Protein AF-A0A6C0KHN0-F1 (afdb_monomer_lite)

Organism: NCBI:txid1070528

Sequence (76 aa):
MESKLTQFINNLNNIKETHPNIHHLWTLYINYNIKQLEIAIEKGEKMLKSTESITDLTPKNIITLYLLNDNNLEIE

Secondary structure (DSSP, 8-state):
---HHHHHHHHHHHTTTT-HHHHHHHHHHHHHHHHHHHHHHHHHHHHHHHHHHSPPPPHHHHHHHHHHHHTTSS--

Foldseek 3Di:
DDDPVVVVLVVLVVCCVVPVPVSVVVVVVVVVVVVVVVVVVVVVVVVVVVVVVDDDQDPVNVVVVVVVVVVVVPPD

pLDDT: mean 88.11, std 13.79, range [42.91, 98.25]

Structure (mmCIF, N/CA/C/O backbone):
data_AF-A0A6C0KHN0-F1
#
_entry.id   AF-A0A6C0KHN0-F1
#
loop_
_atom_site.group_PDB
_atom_site.id
_atom_site.type_symbol
_atom_site.label_atom_id
_atom_site.label_alt_id
_atom_site.label_comp_id
_atom_site.label_asym_id
_atom_site.label_entity_id
_atom_site.label_seq_id
_atom_site.pdbx_PDB_ins_code
_atom_site.Cartn_x
_atom_site.Cartn_y
_atom_site.Cartn_z
_atom_site.occupancy
_atom_site.B_iso_or_equiv
_atom_site.auth_seq_id
_atom_site.auth_comp_id
_atom_site.auth_asym_id
_atom_site.auth_atom_id
_atom_site.pdbx_PDB_model_num
ATOM 1 N N . MET A 1 1 ? -1.490 21.241 6.535 1.00 46.69 1 MET A N 1
ATOM 2 C CA . MET A 1 1 ? -2.607 20.581 5.831 1.00 46.69 1 MET A CA 1
ATOM 3 C C . MET A 1 1 ? -2.562 19.120 6.253 1.00 46.69 1 MET A C 1
ATOM 5 O O . MET A 1 1 ? -1.687 18.404 5.789 1.00 46.69 1 MET A O 1
ATOM 9 N N . GLU A 1 2 ? -3.360 18.718 7.246 1.00 54.81 2 GLU A N 1
ATOM 10 C CA . GLU A 1 2 ? -3.392 17.313 7.687 1.00 54.81 2 GLU A CA 1
ATOM 11 C C . GLU A 1 2 ? -3.934 16.420 6.566 1.00 54.81 2 GLU A C 1
ATOM 13 O O . GLU A 1 2 ? -4.815 16.830 5.808 1.00 54.81 2 GLU A O 1
ATOM 18 N N . SER A 1 3 ? -3.396 15.203 6.439 1.00 86.56 3 SER A N 1
ATOM 19 C CA . SER A 1 3 ? -3.887 14.257 5.437 1.00 86.56 3 SER A CA 1
ATOM 20 C C . SER A 1 3 ? -5.323 13.833 5.780 1.00 86.56 3 SER A C 1
ATOM 22 O O . SER A 1 3 ? -5.657 13.642 6.951 1.00 86.56 3 SER A O 1
ATOM 24 N N . LYS A 1 4 ? -6.178 13.632 4.767 1.00 91.12 4 LYS A N 1
ATOM 25 C CA . LYS A 1 4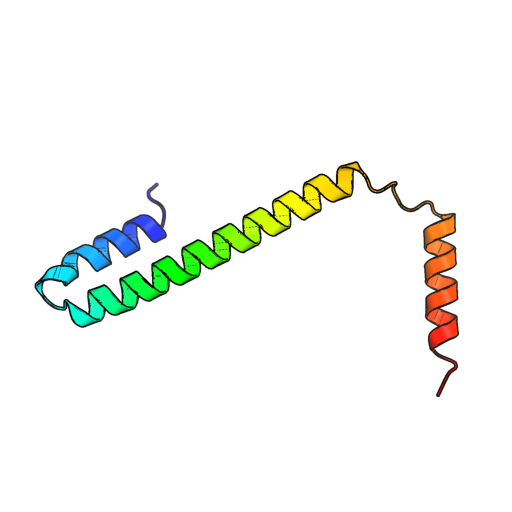 ? -7.552 13.117 4.956 1.00 91.12 4 LYS A CA 1
ATOM 26 C C . LYS A 1 4 ? -7.584 11.813 5.770 1.00 91.12 4 LYS A C 1
ATOM 28 O O . LYS A 1 4 ? -8.534 11.579 6.510 1.00 91.12 4 LYS A O 1
ATOM 33 N N . LEU A 1 5 ? -6.537 10.990 5.659 1.00 89.19 5 LEU A N 1
ATOM 34 C CA . LEU A 1 5 ? -6.369 9.767 6.445 1.00 89.19 5 LEU A CA 1
ATOM 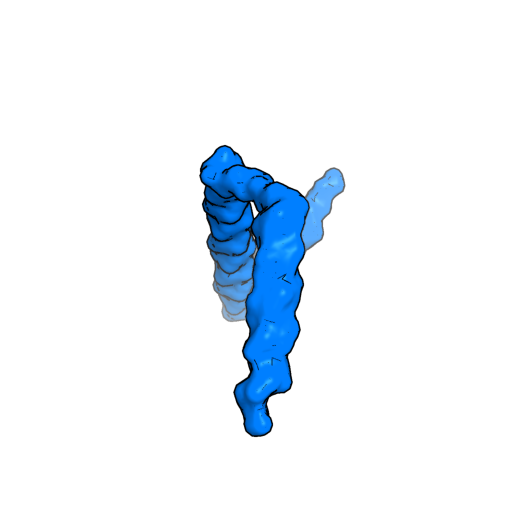35 C C . LEU A 1 5 ? -6.178 10.074 7.935 1.00 89.19 5 LEU A C 1
ATOM 37 O O . LEU A 1 5 ? -6.835 9.463 8.770 1.00 89.19 5 LEU A O 1
ATOM 41 N N . THR A 1 6 ? -5.332 11.050 8.267 1.00 91.75 6 THR A N 1
ATOM 42 C CA . THR A 1 6 ? -5.109 11.507 9.647 1.00 91.75 6 THR A CA 1
ATOM 43 C C . THR A 1 6 ? -6.416 11.997 10.270 1.00 91.75 6 THR A C 1
ATOM 45 O O . THR A 1 6 ? -6.771 11.575 11.367 1.00 91.75 6 THR A O 1
ATOM 48 N N . GLN A 1 7 ? -7.185 12.807 9.533 1.00 94.62 7 GLN A N 1
ATOM 49 C CA . GLN A 1 7 ? -8.493 13.280 9.988 1.00 94.62 7 GLN A CA 1
ATOM 50 C C . GLN A 1 7 ? -9.480 12.124 10.215 1.00 94.62 7 GLN A C 1
ATOM 52 O O . GLN A 1 7 ? -10.193 12.103 11.217 1.00 94.62 7 GLN A O 1
ATOM 57 N N . PHE A 1 8 ? -9.510 11.140 9.313 1.00 92.62 8 PHE A N 1
ATOM 58 C CA . PHE A 1 8 ? -10.362 9.962 9.464 1.00 92.62 8 PHE A CA 1
ATOM 59 C C . PHE A 1 8 ? -9.980 9.127 10.693 1.00 92.62 8 PHE A C 1
ATOM 61 O O . PHE A 1 8 ? -10.858 8.764 11.471 1.00 92.62 8 PHE A O 1
ATOM 68 N N . ILE A 1 9 ? -8.687 8.855 10.901 1.00 93.25 9 ILE A N 1
ATOM 69 C CA . ILE A 1 9 ? -8.192 8.108 12.068 1.00 93.25 9 ILE A CA 1
ATOM 70 C C . ILE A 1 9 ? -8.550 8.843 13.365 1.00 93.25 9 ILE A C 1
ATOM 72 O O . ILE A 1 9 ? -9.018 8.213 14.312 1.00 93.25 9 ILE A O 1
ATOM 76 N N . ASN A 1 10 ? -8.408 10.170 13.398 1.00 94.88 10 ASN A N 1
ATOM 77 C CA . ASN A 1 10 ? -8.808 10.979 14.550 1.00 94.88 10 ASN A CA 1
ATOM 78 C C . ASN A 1 10 ? -10.312 10.848 14.839 1.00 94.88 10 ASN A C 1
ATOM 80 O O . ASN A 1 10 ? -10.702 10.579 15.974 1.00 94.88 10 ASN A O 1
ATOM 84 N N . ASN A 1 11 ? -11.160 10.951 13.812 1.00 94.31 11 ASN A N 1
ATOM 85 C CA . ASN A 1 11 ? -12.604 10.757 13.962 1.00 94.31 11 ASN A CA 1
ATOM 86 C C . ASN A 1 11 ? -12.960 9.337 14.419 1.00 94.31 11 ASN A C 1
ATOM 88 O O . ASN A 1 11 ? -13.873 9.163 15.224 1.00 94.31 11 ASN A O 1
ATOM 92 N N . LEU A 1 12 ? -12.233 8.329 13.935 1.00 95.12 12 LEU A N 1
ATOM 93 C CA . LEU A 1 12 ? -12.426 6.946 14.345 1.00 95.12 12 LEU A CA 1
ATOM 94 C C . LEU A 1 12 ? -12.081 6.763 15.829 1.00 95.12 12 LEU A C 1
ATOM 96 O O . LEU A 1 12 ? -12.863 6.176 16.572 1.00 95.12 12 LEU A O 1
ATOM 100 N N . ASN A 1 13 ? -10.967 7.334 16.287 1.00 95.81 13 ASN A N 1
ATOM 101 C CA . ASN A 1 13 ? -10.551 7.271 17.688 1.00 95.81 13 ASN A CA 1
ATOM 102 C C . ASN A 1 13 ? -11.579 7.907 18.639 1.00 95.81 13 ASN A C 1
ATOM 104 O O . ASN A 1 13 ? -11.765 7.409 19.748 1.00 95.81 13 ASN A O 1
ATOM 108 N N . ASN A 1 14 ? -12.306 8.942 18.201 1.00 96.81 14 ASN A N 1
ATOM 109 C CA . ASN A 1 14 ? -13.353 9.579 19.011 1.00 96.81 14 ASN A CA 1
ATOM 110 C C . ASN A 1 14 ? -14.519 8.636 19.351 1.00 96.81 14 ASN A C 1
ATOM 112 O O . ASN A 1 14 ? -15.189 8.830 20.364 1.00 96.81 14 ASN A O 1
ATOM 116 N N . ILE A 1 15 ? -14.770 7.612 18.528 1.00 96.19 15 ILE A N 1
ATOM 117 C CA . ILE A 1 15 ? -15.849 6.642 18.763 1.00 96.19 15 ILE A CA 1
ATOM 118 C C . ILE A 1 15 ? -15.366 5.350 19.433 1.00 96.19 15 ILE A C 1
ATOM 120 O O . ILE A 1 15 ? -16.165 4.441 19.635 1.00 96.19 15 ILE A O 1
ATOM 124 N N . LYS A 1 16 ? -14.080 5.251 19.794 1.00 96.00 16 LYS A N 1
ATOM 125 C CA . LYS A 1 16 ? -13.472 4.032 20.348 1.00 96.00 16 LYS A CA 1
ATOM 126 C C . LYS A 1 16 ? -14.184 3.522 21.602 1.00 96.00 16 LYS A C 1
ATOM 128 O O . LYS A 1 16 ? -14.501 2.340 21.681 1.00 96.00 16 LYS A O 1
ATOM 133 N N . GLU A 1 17 ? -14.456 4.418 22.548 1.00 95.88 17 GLU A N 1
ATOM 134 C CA . GLU A 1 17 ? -15.085 4.067 23.829 1.00 95.88 17 GLU A CA 1
ATOM 135 C C . GLU A 1 17 ? -16.609 3.896 23.703 1.00 95.88 17 GLU A C 1
ATOM 137 O O . GLU A 1 17 ? -17.209 3.104 24.423 1.00 95.88 17 GLU A O 1
ATOM 142 N N . THR A 1 18 ? -17.252 4.613 22.772 1.00 97.75 18 THR A N 1
ATOM 143 C CA . THR A 1 18 ? -18.719 4.583 22.605 1.00 97.75 18 THR A CA 1
ATOM 144 C C . THR A 1 18 ? -19.196 3.464 21.681 1.00 97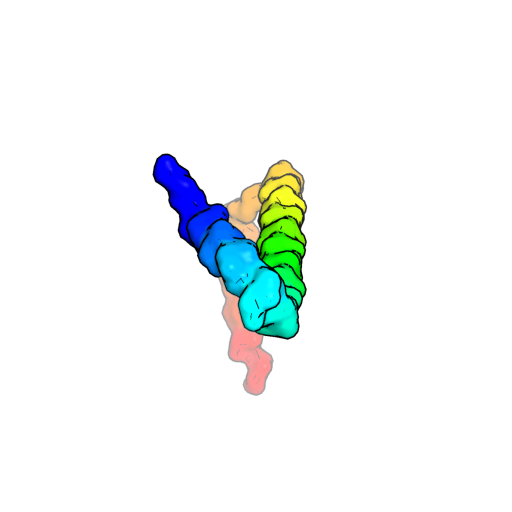.75 18 THR A C 1
ATOM 146 O O . THR A 1 18 ? -20.292 2.942 21.862 1.00 97.75 18 THR A O 1
ATOM 149 N N . HIS A 1 19 ? -18.385 3.075 20.697 1.00 97.44 19 HIS A N 1
ATOM 150 C CA . HIS A 1 19 ? -18.718 2.078 19.680 1.00 97.44 19 HIS A CA 1
ATOM 151 C C . HIS A 1 19 ? -17.507 1.166 19.386 1.00 97.44 19 HIS A C 1
ATOM 153 O O . HIS A 1 19 ? -16.997 1.152 18.258 1.00 97.44 19 HIS A O 1
ATOM 159 N N . PRO A 1 20 ? -17.043 0.362 20.363 1.00 96.94 20 PRO A N 1
ATOM 160 C CA . PRO A 1 20 ? -15.780 -0.378 20.271 1.00 96.94 20 PRO A CA 1
ATOM 161 C C . PRO A 1 20 ? -15.734 -1.385 19.115 1.00 96.94 20 PRO A C 1
ATOM 163 O O . PRO A 1 20 ? -14.706 -1.518 18.452 1.00 96.94 20 PRO A O 1
ATOM 166 N N . ASN A 1 21 ? -16.853 -2.049 18.811 1.00 97.75 21 ASN A N 1
ATOM 167 C CA . ASN A 1 21 ? -16.926 -3.008 17.704 1.00 97.75 21 ASN A CA 1
ATOM 168 C C . ASN A 1 21 ? -16.813 -2.320 16.335 1.00 97.75 21 ASN A C 1
ATOM 170 O O . ASN A 1 21 ? -16.116 -2.814 15.450 1.00 97.75 21 ASN A O 1
ATOM 174 N N . ILE A 1 22 ? -17.467 -1.162 16.169 1.00 97.00 22 ILE A N 1
ATOM 175 C CA . ILE A 1 22 ? -17.402 -0.370 14.930 1.00 97.00 22 ILE A CA 1
ATOM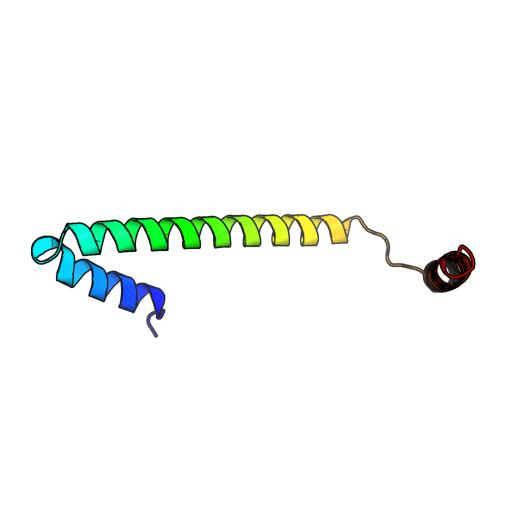 176 C C . ILE A 1 22 ? -15.990 0.180 14.751 1.00 97.00 22 ILE A C 1
ATOM 178 O O . ILE A 1 22 ? -15.416 0.053 13.670 1.00 97.00 22 ILE A O 1
ATOM 182 N N . HIS A 1 23 ? -15.416 0.735 15.822 1.00 98.06 23 HIS A N 1
ATOM 183 C CA . HIS A 1 23 ? -14.028 1.177 15.843 1.00 98.06 23 HIS A CA 1
ATOM 184 C C . HIS A 1 23 ? -13.093 0.049 15.390 1.00 98.06 23 HIS A C 1
ATOM 186 O O . HIS A 1 23 ? -12.347 0.219 14.431 1.00 98.06 23 HIS A O 1
ATOM 192 N N . HIS A 1 24 ? -13.180 -1.123 16.026 1.00 97.44 24 HIS A N 1
ATOM 193 C CA . HIS A 1 24 ? -12.317 -2.260 15.721 1.00 97.44 24 HIS A CA 1
ATOM 194 C C . HIS A 1 24 ? -12.425 -2.718 14.259 1.00 97.44 24 HIS A C 1
ATOM 196 O O . HIS A 1 24 ? -11.397 -2.912 13.607 1.00 97.44 24 HIS A O 1
ATOM 202 N N . LEU A 1 25 ? -13.645 -2.835 13.724 1.00 98.25 25 LEU A N 1
ATOM 203 C CA . LEU A 1 25 ? -13.872 -3.228 12.332 1.00 98.25 25 LEU A CA 1
ATOM 204 C C . LEU A 1 25 ? -13.187 -2.264 11.354 1.00 98.25 25 LEU A C 1
ATOM 206 O O . LEU A 1 25 ? -12.465 -2.691 10.452 1.00 98.25 25 LEU A O 1
ATOM 210 N N . TRP A 1 26 ? -13.381 -0.961 11.548 1.00 97.56 26 TRP A N 1
ATOM 211 C CA . TRP A 1 26 ? -12.777 0.052 10.686 1.00 97.56 26 TRP A CA 1
ATOM 212 C C . TRP A 1 26 ? -11.261 0.132 10.849 1.00 97.56 26 TRP A C 1
ATOM 214 O O . TRP A 1 26 ? -10.562 0.300 9.851 1.00 97.56 26 TRP A O 1
ATOM 224 N N . THR A 1 27 ? -10.730 -0.057 12.060 1.00 96.44 27 THR A N 1
ATOM 225 C CA . THR A 1 27 ? -9.282 -0.173 12.276 1.00 96.44 27 THR A CA 1
ATOM 226 C C . THR A 1 27 ? -8.701 -1.335 11.471 1.00 96.44 27 THR A C 1
ATOM 228 O O . THR A 1 27 ? -7.714 -1.151 10.761 1.00 96.44 27 THR A O 1
ATOM 231 N N . LEU A 1 28 ? -9.323 -2.519 11.525 1.00 97.88 28 LEU A N 1
ATOM 232 C CA . LEU A 1 28 ? -8.889 -3.680 10.741 1.00 97.88 28 LEU A CA 1
ATOM 233 C C . LEU A 1 28 ? -8.928 -3.396 9.236 1.00 97.88 28 LEU A C 1
ATOM 235 O O . LEU A 1 28 ? -7.961 -3.683 8.529 1.00 97.88 28 LEU A O 1
ATOM 239 N N . TYR A 1 29 ? -10.018 -2.797 8.755 1.00 96.88 29 TYR A N 1
ATOM 240 C CA . TYR A 1 29 ? -10.182 -2.454 7.345 1.00 96.88 29 TYR A CA 1
ATOM 241 C C . TYR A 1 29 ? -9.118 -1.462 6.852 1.00 96.88 29 TYR A C 1
ATOM 243 O O . TYR A 1 29 ? -8.518 -1.665 5.796 1.00 96.88 29 TYR A O 1
ATOM 251 N N . ILE A 1 30 ? -8.844 -0.398 7.611 1.00 95.38 30 ILE A N 1
ATOM 252 C CA . ILE A 1 30 ? -7.814 0.586 7.249 1.00 95.38 30 ILE A CA 1
ATOM 253 C C . ILE A 1 30 ? -6.438 -0.063 7.226 1.00 95.38 30 ILE A C 1
ATOM 255 O O . ILE A 1 30 ? -5.711 0.097 6.250 1.00 95.38 30 ILE A O 1
ATOM 259 N N . ASN A 1 31 ? -6.097 -0.822 8.268 1.00 94.75 31 ASN A N 1
ATOM 260 C CA . ASN A 1 31 ? -4.800 -1.486 8.360 1.00 94.75 31 ASN A CA 1
ATOM 261 C C . ASN A 1 31 ? -4.574 -2.436 7.179 1.00 94.75 31 ASN A C 1
ATOM 263 O O . ASN A 1 31 ? -3.482 -2.473 6.615 1.00 94.75 31 ASN A O 1
ATOM 267 N N . TYR A 1 32 ? -5.615 -3.162 6.760 1.00 97.44 32 TYR A N 1
ATOM 268 C CA . TYR A 1 32 ? -5.557 -3.983 5.555 1.00 97.44 32 TYR A CA 1
ATOM 269 C C . TYR A 1 32 ? -5.241 -3.147 4.307 1.00 97.44 32 TYR A C 1
ATOM 271 O O . TYR A 1 32 ? -4.336 -3.501 3.554 1.00 97.44 32 TYR A O 1
ATOM 279 N N . ASN A 1 33 ? -5.939 -2.029 4.097 1.00 95.38 33 ASN A N 1
ATOM 280 C CA . ASN A 1 33 ? -5.727 -1.177 2.924 1.00 95.38 33 ASN A CA 1
ATOM 281 C C . ASN A 1 33 ? -4.352 -0.495 2.917 1.00 95.38 33 ASN A C 1
ATOM 283 O O . ASN A 1 33 ? -3.722 -0.432 1.865 1.00 95.38 33 ASN A O 1
ATOM 287 N N . ILE A 1 34 ? -3.859 -0.039 4.074 1.00 94.38 34 ILE A N 1
ATOM 288 C CA . ILE A 1 34 ? -2.494 0.496 4.212 1.00 94.38 34 ILE A CA 1
ATOM 289 C C . ILE A 1 34 ? -1.481 -0.567 3.783 1.00 94.38 34 ILE A C 1
ATOM 291 O O . ILE A 1 34 ? -0.640 -0.299 2.931 1.00 94.38 34 ILE A O 1
ATOM 295 N N . LYS A 1 35 ? -1.629 -1.804 4.270 1.00 97.25 35 LYS A N 1
ATOM 296 C CA . LYS A 1 35 ? -0.759 -2.917 3.875 1.00 97.25 35 LYS A CA 1
ATOM 297 C C . LYS A 1 35 ? -0.819 -3.213 2.372 1.00 97.25 35 LYS A C 1
ATOM 299 O O . LYS A 1 35 ? 0.206 -3.503 1.762 1.0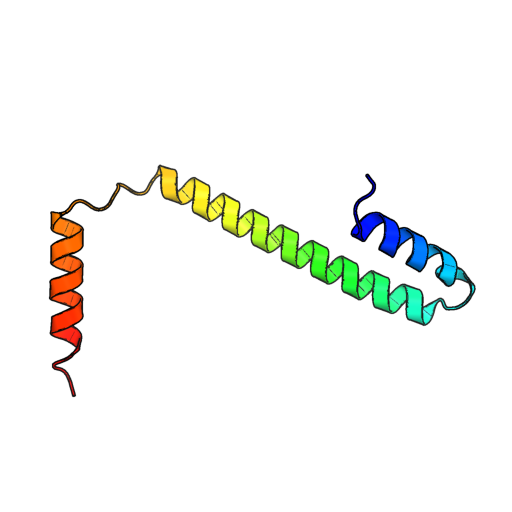0 97.25 35 LYS A O 1
ATOM 304 N N . GLN A 1 36 ? -2.000 -3.156 1.750 1.00 97.50 36 GLN A N 1
ATOM 305 C CA . GLN A 1 36 ? -2.114 -3.329 0.295 1.00 97.50 36 GLN A CA 1
ATOM 306 C C . GLN A 1 36 ? -1.403 -2.210 -0.473 1.00 97.50 36 GLN A C 1
ATOM 308 O O . GLN A 1 36 ? -0.747 -2.483 -1.478 1.00 97.50 36 GLN A O 1
ATOM 313 N N . LEU A 1 37 ? -1.500 -0.967 0.007 1.00 96.38 37 LEU A N 1
ATOM 314 C CA . LEU A 1 37 ? -0.801 0.169 -0.585 1.00 96.38 37 LEU A CA 1
ATOM 315 C C . LEU A 1 37 ? 0.719 0.011 -0.472 1.00 96.38 37 LEU A C 1
ATOM 317 O O . LEU A 1 37 ? 1.415 0.207 -1.463 1.00 96.38 37 LEU A O 1
ATOM 321 N N . GLU A 1 38 ? 1.230 -0.400 0.688 1.00 97.62 38 GLU A N 1
ATOM 322 C CA . GLU A 1 38 ? 2.657 -0.691 0.886 1.00 97.62 38 GLU A CA 1
ATOM 323 C C . GLU A 1 38 ? 3.159 -1.760 -0.096 1.00 97.62 38 GLU A C 1
ATOM 325 O O . GLU A 1 38 ? 4.171 -1.561 -0.764 1.00 97.62 38 GLU A O 1
ATOM 330 N N . ILE A 1 39 ? 2.408 -2.855 -0.268 1.00 98.06 39 ILE A N 1
ATOM 331 C CA . ILE A 1 39 ? 2.732 -3.905 -1.248 1.00 98.06 39 ILE A CA 1
ATOM 332 C C . ILE A 1 39 ? 2.734 -3.349 -2.680 1.00 98.06 39 ILE A C 1
ATOM 334 O O . ILE A 1 39 ? 3.579 -3.725 -3.495 1.00 98.06 39 ILE A O 1
ATOM 338 N N . ALA A 1 40 ? 1.776 -2.484 -3.020 1.00 98.00 40 ALA A N 1
ATOM 339 C CA . ALA A 1 40 ? 1.710 -1.868 -4.341 1.00 98.00 40 ALA A CA 1
ATOM 340 C C . ALA A 1 40 ? 2.912 -0.946 -4.597 1.00 98.00 40 ALA A C 1
ATOM 342 O O . ALA A 1 40 ? 3.494 -0.998 -5.682 1.00 98.00 40 ALA A O 1
ATOM 343 N N . ILE A 1 41 ? 3.319 -0.164 -3.592 1.00 98.00 41 ILE A N 1
ATOM 344 C CA . ILE A 1 41 ? 4.516 0.682 -3.645 1.00 98.00 41 ILE A CA 1
ATOM 345 C C . ILE A 1 41 ? 5.762 -0.185 -3.845 1.00 98.00 41 ILE A C 1
ATOM 347 O O . ILE A 1 41 ? 6.514 0.060 -4.782 1.00 98.00 41 ILE A O 1
ATOM 351 N N . GLU A 1 42 ? 5.937 -1.254 -3.064 1.00 98.06 42 GLU A N 1
ATOM 352 C CA . GLU A 1 42 ? 7.088 -2.161 -3.192 1.00 98.06 42 GLU A CA 1
ATOM 353 C C . GLU A 1 42 ? 7.172 -2.795 -4.593 1.00 98.06 42 GLU A C 1
ATOM 355 O O . GLU A 1 42 ? 8.249 -2.906 -5.184 1.00 98.06 42 GLU A O 1
ATOM 360 N N . LYS A 1 43 ? 6.031 -3.198 -5.169 1.00 97.25 43 LYS A N 1
ATOM 361 C CA . LYS A 1 43 ? 5.971 -3.691 -6.556 1.00 97.25 43 LYS A CA 1
ATOM 362 C C . LYS A 1 43 ? 6.380 -2.613 -7.558 1.00 97.25 43 LYS A C 1
ATOM 364 O O . LYS A 1 43 ? 7.121 -2.917 -8.491 1.00 97.25 43 LYS A O 1
ATOM 369 N N . GLY A 1 44 ? 5.916 -1.380 -7.364 1.00 97.50 44 GLY A N 1
ATOM 370 C CA . GLY A 1 44 ? 6.299 -0.232 -8.185 1.00 97.50 44 GLY A CA 1
ATOM 371 C C . GLY A 1 44 ? 7.800 0.039 -8.125 1.00 97.50 44 GLY A C 1
ATOM 372 O O . GLY A 1 44 ? 8.443 0.164 -9.162 1.00 97.50 44 GLY A O 1
ATOM 373 N N . GLU A 1 45 ? 8.388 0.033 -6.932 1.00 97.12 45 GLU A N 1
ATOM 374 C CA . GLU A 1 45 ? 9.832 0.204 -6.746 1.00 97.12 45 GLU A CA 1
ATOM 375 C C . GLU A 1 45 ? 10.643 -0.918 -7.403 1.00 97.12 45 GLU A C 1
ATOM 377 O O . GLU A 1 45 ? 11.666 -0.655 -8.035 1.00 97.12 45 GLU A O 1
ATOM 382 N N . LYS A 1 46 ? 10.187 -2.173 -7.298 1.00 95.25 46 LYS A N 1
ATOM 383 C CA . LYS A 1 46 ? 10.811 -3.304 -8.004 1.00 95.25 46 LYS A CA 1
ATOM 384 C C . LYS A 1 46 ? 10.737 -3.134 -9.517 1.00 95.25 46 LYS A C 1
ATOM 386 O O . LYS A 1 46 ? 11.728 -3.396 -10.194 1.00 95.25 46 LYS A O 1
ATOM 391 N N . MET A 1 47 ? 9.597 -2.681 -10.039 1.00 94.44 47 MET A N 1
ATOM 392 C CA . MET A 1 47 ? 9.444 -2.377 -11.461 1.00 94.44 47 MET A CA 1
ATOM 393 C C . MET A 1 47 ? 10.423 -1.278 -11.887 1.00 94.44 47 MET A C 1
ATOM 395 O O . MET A 1 47 ? 11.191 -1.503 -12.818 1.00 94.44 47 MET A O 1
ATOM 399 N N . LEU A 1 48 ? 10.496 -0.158 -11.160 1.00 94.31 48 LEU A N 1
ATOM 400 C CA . LEU A 1 48 ? 11.439 0.927 -11.453 1.00 94.31 48 LEU A CA 1
ATOM 401 C C . LEU A 1 48 ? 12.890 0.432 -11.467 1.00 94.31 48 LEU A C 1
ATOM 403 O O . LEU A 1 48 ? 13.600 0.653 -12.443 1.00 94.31 48 LEU A O 1
ATOM 407 N N . LYS A 1 49 ? 13.311 -0.341 -10.462 1.00 93.06 49 LYS A N 1
ATOM 408 C CA . LYS A 1 49 ? 14.653 -0.951 -10.454 1.00 93.06 49 LYS A CA 1
ATOM 409 C C . LYS A 1 49 ? 14.881 -1.880 -11.644 1.00 93.06 49 LYS A C 1
ATOM 411 O O . LYS A 1 49 ? 15.962 -1.893 -12.217 1.00 93.06 49 LYS A O 1
ATOM 416 N N . SER A 1 50 ? 13.868 -2.650 -12.044 1.00 89.31 50 SER A N 1
ATOM 417 C CA . SER A 1 50 ? 13.990 -3.515 -13.220 1.00 89.31 50 SER A CA 1
ATOM 418 C C . SER A 1 50 ? 14.189 -2.709 -14.505 1.00 89.31 50 SER A C 1
ATOM 420 O O . SER A 1 50 ? 14.983 -3.127 -15.345 1.00 89.31 50 SER A O 1
ATOM 422 N N . THR A 1 51 ? 13.575 -1.526 -14.633 1.00 88.75 51 THR A N 1
ATOM 423 C CA . THR A 1 51 ? 13.758 -0.670 -15.817 1.00 88.75 51 THR A CA 1
ATOM 424 C C . THR A 1 51 ? 15.192 -0.176 -15.989 1.00 88.75 51 THR A C 1
ATOM 426 O O . THR A 1 51 ? 15.628 -0.023 -17.121 1.00 88.75 51 THR A O 1
ATOM 429 N N . GLU A 1 52 ? 15.975 -0.045 -14.913 1.00 86.00 52 GLU A N 1
ATOM 430 C CA . GLU A 1 52 ? 17.404 0.305 -15.003 1.00 86.00 52 GLU A CA 1
ATOM 431 C C . GLU A 1 52 ? 18.231 -0.768 -15.733 1.00 86.00 52 GLU A C 1
ATOM 433 O O . GLU A 1 52 ? 19.275 -0.475 -16.312 1.00 86.00 52 GLU A O 1
ATOM 438 N N . SER A 1 53 ? 17.763 -2.019 -15.708 1.00 82.44 53 SER A N 1
ATOM 439 C CA . SER A 1 53 ? 18.422 -3.166 -16.343 1.00 82.44 53 SER A CA 1
ATOM 440 C C . SER A 1 53 ? 17.857 -3.523 -17.720 1.00 82.44 53 SER A C 1
ATOM 442 O O . SER A 1 53 ? 18.448 -4.336 -18.434 1.00 82.44 53 SER A O 1
ATOM 444 N N . ILE A 1 54 ? 16.722 -2.934 -18.105 1.00 83.31 54 ILE A N 1
ATOM 445 C CA . ILE A 1 54 ? 16.071 -3.202 -19.386 1.00 83.31 54 ILE A CA 1
ATOM 446 C C . ILE A 1 54 ? 16.614 -2.209 -20.406 1.00 83.31 54 ILE A C 1
ATOM 448 O O . ILE A 1 54 ? 16.502 -0.998 -20.249 1.00 83.31 54 ILE A O 1
ATOM 452 N N . THR A 1 55 ? 17.216 -2.733 -21.469 1.00 79.94 55 THR A N 1
ATOM 453 C CA . THR A 1 55 ? 17.626 -1.905 -22.602 1.00 79.94 55 THR A CA 1
ATOM 454 C C . THR A 1 55 ? 16.385 -1.436 -23.346 1.00 79.94 55 THR A C 1
ATOM 456 O O . THR A 1 55 ? 15.477 -2.233 -23.592 1.00 79.94 55 THR A O 1
ATOM 459 N N . ASP A 1 56 ? 16.356 -0.159 -23.715 1.00 83.94 56 ASP A N 1
ATOM 460 C CA . ASP A 1 56 ? 15.242 0.396 -24.474 1.00 83.94 56 ASP A CA 1
ATOM 461 C C . ASP A 1 56 ? 15.005 -0.383 -25.773 1.00 83.94 56 ASP A C 1
ATOM 463 O O . ASP A 1 56 ? 15.937 -0.872 -26.426 1.00 83.94 56 ASP A O 1
ATOM 467 N N . LEU A 1 57 ? 13.735 -0.489 -26.167 1.00 84.94 57 LEU A N 1
ATOM 468 C CA . LEU A 1 57 ? 13.380 -1.145 -27.417 1.00 84.94 57 LEU A CA 1
ATOM 469 C C . LEU A 1 57 ? 13.896 -0.317 -28.590 1.00 84.94 57 LEU A C 1
ATOM 471 O O . LEU A 1 57 ? 13.509 0.833 -28.792 1.00 84.94 57 LEU A O 1
ATOM 475 N N . THR A 1 58 ? 14.735 -0.931 -29.420 1.00 89.06 58 THR A N 1
ATOM 476 C CA . THR A 1 58 ? 15.153 -0.287 -30.664 1.00 89.06 58 THR A CA 1
ATOM 477 C C . THR A 1 58 ? 13.986 -0.247 -31.658 1.00 89.06 58 THR A C 1
ATOM 479 O O . THR A 1 58 ? 13.108 -1.116 -31.611 1.00 89.06 58 THR A O 1
ATOM 482 N N . PRO A 1 59 ? 13.987 0.675 -32.639 1.00 89.56 59 PRO A N 1
ATOM 483 C CA . PRO A 1 59 ? 12.984 0.691 -33.706 1.00 89.56 59 PRO A CA 1
ATOM 484 C C . PRO A 1 59 ? 12.835 -0.659 -34.421 1.00 89.56 59 PRO A C 1
ATOM 486 O O . PRO A 1 59 ? 11.729 -1.056 -34.775 1.00 89.56 59 PRO A O 1
ATOM 489 N N . LYS A 1 60 ? 13.934 -1.415 -34.567 1.00 88.75 60 LYS A N 1
ATOM 490 C CA . LYS A 1 60 ? 13.905 -2.774 -35.122 1.00 88.75 60 LYS A CA 1
ATOM 491 C C . LYS A 1 60 ? 13.104 -3.728 -34.236 1.00 88.75 60 LYS A C 1
ATOM 493 O O . LYS A 1 60 ? 12.301 -4.488 -34.761 1.00 88.75 60 LYS A O 1
ATOM 498 N N . ASN A 1 61 ? 13.288 -3.679 -32.914 1.00 87.56 61 ASN A N 1
ATOM 499 C CA . ASN A 1 61 ? 12.506 -4.499 -31.984 1.00 87.56 61 ASN A CA 1
ATOM 500 C C . ASN A 1 61 ? 11.016 -4.152 -32.046 1.00 87.56 61 ASN A C 1
ATOM 502 O O . ASN A 1 61 ? 10.187 -5.056 -32.038 1.00 87.56 61 ASN A O 1
ATOM 506 N N . ILE A 1 62 ? 10.687 -2.865 -32.162 1.00 87.62 62 ILE A N 1
ATOM 507 C CA . ILE A 1 62 ? 9.303 -2.393 -32.282 1.00 87.62 62 ILE A CA 1
ATOM 508 C C . ILE A 1 62 ? 8.663 -2.939 -33.565 1.00 87.62 62 ILE A C 1
ATOM 510 O O . ILE A 1 62 ? 7.601 -3.550 -33.498 1.00 87.62 62 ILE A O 1
ATOM 514 N N . ILE A 1 63 ? 9.327 -2.797 -34.717 1.00 88.00 63 ILE A N 1
ATOM 515 C CA . ILE A 1 63 ? 8.831 -3.325 -36.000 1.00 88.00 63 ILE A CA 1
ATOM 516 C C . ILE A 1 63 ? 8.645 -4.848 -35.929 1.00 88.00 63 ILE A C 1
ATOM 518 O O . ILE A 1 63 ? 7.614 -5.356 -36.359 1.00 88.00 63 ILE A O 1
ATOM 522 N N . THR A 1 64 ? 9.602 -5.579 -35.345 1.00 86.88 64 THR A N 1
ATOM 523 C CA . THR A 1 64 ? 9.482 -7.032 -35.159 1.00 86.88 64 THR A CA 1
ATOM 524 C C . THR A 1 64 ? 8.264 -7.404 -34.311 1.00 86.88 64 THR A C 1
ATOM 526 O O . THR A 1 64 ? 7.567 -8.352 -34.655 1.00 86.88 64 THR A O 1
ATOM 529 N N . LEU A 1 65 ? 7.975 -6.669 -33.232 1.00 86.31 65 LEU A N 1
ATOM 530 C CA . LEU A 1 65 ? 6.796 -6.922 -32.396 1.00 86.31 65 LEU A CA 1
ATOM 531 C C . LEU A 1 65 ? 5.484 -6.690 -33.158 1.00 86.31 65 LEU A C 1
ATOM 533 O O . LEU A 1 65 ? 4.576 -7.503 -33.028 1.00 86.31 65 LEU A O 1
ATOM 537 N N . TYR A 1 66 ? 5.401 -5.642 -33.984 1.00 86.38 66 TYR A N 1
ATOM 538 C CA . TYR A 1 66 ? 4.228 -5.403 -34.836 1.00 86.38 66 TYR A CA 1
ATOM 539 C C . TYR A 1 66 ? 4.003 -6.545 -35.831 1.00 86.38 66 TYR A C 1
ATOM 541 O O . TYR A 1 66 ? 2.902 -7.079 -35.911 1.00 86.38 66 TYR A O 1
ATOM 549 N N . LEU A 1 67 ? 5.060 -6.985 -36.519 1.00 85.50 67 LEU A N 1
ATOM 550 C CA . LEU A 1 67 ? 4.970 -8.085 -37.483 1.00 85.50 67 LEU A CA 1
ATOM 551 C C . LEU A 1 67 ? 4.592 -9.421 -36.821 1.00 85.50 67 LEU A C 1
ATOM 553 O O . LEU A 1 67 ? 3.868 -10.219 -37.406 1.00 85.50 67 LEU A O 1
ATOM 557 N N . LEU A 1 68 ? 5.070 -9.681 -35.600 1.00 83.62 68 LEU A N 1
ATOM 558 C CA . LEU A 1 68 ? 4.701 -10.882 -34.841 1.00 83.62 68 LEU A CA 1
ATOM 559 C C . LEU A 1 68 ? 3.263 -10.827 -34.308 1.00 83.62 68 LEU A C 1
ATOM 561 O O . LEU A 1 68 ? 2.638 -11.873 -34.167 1.00 83.62 68 LEU A O 1
ATOM 565 N N . ASN A 1 69 ? 2.743 -9.636 -34.010 1.00 77.06 69 ASN A N 1
ATOM 566 C CA . ASN A 1 69 ? 1.366 -9.458 -33.560 1.00 77.06 69 ASN A CA 1
ATOM 567 C C . ASN A 1 69 ? 0.358 -9.683 -34.699 1.00 77.06 69 ASN A C 1
ATOM 569 O O . ASN A 1 69 ? -0.654 -10.343 -34.479 1.00 77.06 69 ASN A O 1
ATOM 573 N N . ASP A 1 70 ? 0.664 -9.212 -35.911 1.00 62.72 70 ASP A N 1
ATOM 574 C CA . ASP A 1 70 ? -0.192 -9.424 -37.088 1.00 62.72 70 ASP A CA 1
ATOM 575 C C . ASP A 1 70 ? -0.234 -10.902 -37.519 1.00 62.72 70 ASP A C 1
ATOM 577 O O . ASP A 1 70 ? -1.296 -11.415 -37.860 1.00 62.72 70 ASP A O 1
ATOM 581 N N . ASN A 1 71 ? 0.877 -11.639 -37.401 1.00 56.62 71 ASN A N 1
ATOM 582 C CA . ASN A 1 71 ? 0.924 -13.074 -37.728 1.00 56.62 71 ASN A CA 1
ATOM 583 C C . ASN A 1 71 ? 0.131 -13.974 -36.755 1.00 56.62 71 ASN A C 1
ATOM 585 O O . ASN 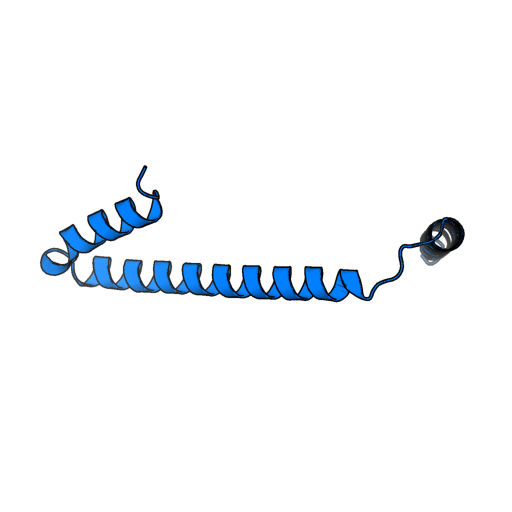A 1 71 ? -0.118 -15.135 -37.067 1.00 56.62 71 ASN A O 1
ATOM 589 N N . ASN A 1 72 ? -0.263 -13.470 -35.581 1.00 56.50 72 ASN A N 1
ATOM 590 C CA . ASN A 1 72 ? -1.109 -14.206 -34.633 1.00 56.50 72 ASN A CA 1
ATOM 591 C C . ASN A 1 72 ? -2.615 -14.002 -34.885 1.00 56.50 72 ASN A C 1
ATOM 593 O O . ASN A 1 72 ? -3.422 -14.618 -34.193 1.00 56.50 72 ASN A O 1
ATOM 597 N N . LEU A 1 73 ? -3.000 -13.165 -35.858 1.00 54.00 73 LEU A N 1
ATOM 598 C CA . LEU A 1 73 ? -4.394 -12.971 -36.280 1.00 54.00 73 LEU A CA 1
ATOM 599 C C . LEU A 1 73 ? -4.824 -13.922 -37.414 1.00 54.00 73 LEU A C 1
ATOM 601 O O . LEU A 1 73 ? -5.990 -13.914 -37.792 1.00 54.00 73 LEU A O 1
ATOM 605 N N . GLU A 1 74 ? -3.916 -14.752 -37.941 1.00 53.59 74 GLU A N 1
ATOM 606 C CA . GLU A 1 74 ? -4.201 -15.701 -39.035 1.00 53.59 74 GLU A CA 1
ATOM 607 C C . GLU A 1 74 ? -4.383 -17.162 -38.567 1.00 53.59 74 GLU A C 1
ATOM 609 O O . GLU A 1 74 ? -4.381 -18.082 -39.384 1.00 53.59 74 GLU A O 1
ATOM 614 N N . ILE A 1 75 ? -4.556 -17.399 -37.260 1.00 52.84 75 ILE A N 1
ATOM 615 C CA . ILE A 1 75 ? -4.914 -18.720 -36.715 1.00 52.84 75 ILE A CA 1
ATOM 616 C C . ILE A 1 75 ? -6.323 -18.652 -36.102 1.00 52.84 75 ILE A C 1
ATOM 618 O O . ILE A 1 75 ? -6.478 -18.675 -34.883 1.00 52.84 75 ILE A O 1
ATOM 622 N N . GLU A 1 76 ? -7.339 -18.573 -36.962 1.00 42.91 76 GLU A N 1
ATOM 623 C CA . GLU A 1 76 ? -8.725 -19.001 -36.693 1.00 42.91 76 GLU A CA 1
ATOM 624 C C . GLU A 1 76 ? -9.248 -19.845 -37.863 1.00 42.91 76 GLU A C 1
ATOM 626 O O . GLU A 1 76 ? -9.060 -19.432 -39.031 1.00 42.91 76 GLU A O 1
#

Radius of gyration: 23.94 Å; chains: 1; bounding box: 37×40×63 Å